Protein AF-A0A7R9UHM2-F1 (afdb_monomer)

Secondary structure (DSSP, 8-state):
-EEEETTTEEEEGGGGTPPPP-SB--GGGSTTGGGGT--TT-EEEEE-TTSSHHHHHHHHHHHHHTT-TTS----HHHHS--TTB-SSTT--HHHHHHHHHH-B-TTS-BHHHHHS-TT-SS-EEEE---BGGGTSSB-TTT-TTSEEEEE---HHHHHHHHGGGT---

Organism: Diacronema lutheri (NCBI:txid2081491)

Sequence (169 aa):
MLLKVPRYGFVLWAMAGQRLPPFLSFDAFAGDEHRTWLRDGDLVVAVAAKSGTTWMLYCSHQIRTKASDEFDFGDVSYSTPWPEMLQAPGQTWEAMKALLNSTVLPDGTRLKDYWDHPKFPFRIFKSHAYPRDAGGTLPVRERPRVRYLAMVRNHLDQLASFAPFFDQQ

Nearest PDB structures (foldseek):
  3u3r-assembly1_A  TM=5.756E-01  e=4.566E-03  Homo sapiens
  2a3r-assembly2_B  TM=6.201E-01  e=1.386E-02  Homo sapiens
  4gra-assembly2_B  TM=6.153E-01  e=1.480E-02  Homo sapiens
  8xjp-assembly1_A  TM=6.643E-01  e=3.941E-02  Bambusicola thoracicus
  8juz-assembly1_F  TM=3.008E-01  e=2.577E+00  Homo sapiens

Mean predicted aligned error: 6.42 Å

pLDDT: mean 88.25, std 14.07, range [46.78, 98.69]

InterPro domains:
  IPR027417 P-loop containing nucleoside triphosphate hydrolase [G3DSA:3.40.50.300] (20-169)
  IPR027417 P-loop containing nucleoside triphosphate hydrolase [SSF52540] (17-165)

Solvent-accessible surface area (backbone atoms only — not comparable to full-atom values): 9926 Å² total; per-residue (Å²): 114,59,43,78,40,99,89,78,48,66,42,50,33,52,81,74,76,37,84,61,78,63,50,61,46,63,58,51,37,39,86,70,49,34,71,80,75,59,52,76,56,24,35,36,44,27,24,45,78,66,45,50,55,69,61,53,52,49,54,52,47,36,60,54,52,69,68,41,85,89,63,77,82,82,49,63,65,45,43,31,35,47,77,35,60,46,92,47,87,87,60,49,56,70,59,52,56,47,44,57,69,65,39,62,45,98,87,70,48,49,49,32,58,53,34,68,34,93,85,44,84,48,38,46,32,43,39,69,58,43,48,38,96,80,74,42,45,37,59,60,84,83,37,75,57,39,45,74,49,74,46,78,56,62,65,69,60,28,52,59,59,47,42,69,83,66,66,74,123

Radius of gyration: 17.51 Å; Cα contacts (8 Å, |Δi|>4): 230; chains: 1; bounding box: 43×49×42 Å

Structure (mmCIF, N/CA/C/O backbone):
data_AF-A0A7R9UHM2-F1
#
_entry.id   AF-A0A7R9UHM2-F1
#
loop_
_atom_site.group_PDB
_atom_site.id
_atom_site.type_symbol
_atom_site.label_atom_id
_atom_site.label_alt_id
_atom_site.label_comp_id
_atom_site.label_asym_id
_atom_site.label_entity_id
_atom_site.label_seq_id
_atom_site.pdbx_PDB_ins_code
_atom_site.Cartn_x
_atom_site.Cartn_y
_atom_site.Cartn_z
_atom_site.occupancy
_atom_site.B_iso_or_equiv
_atom_site.auth_seq_id
_atom_site.auth_comp_id
_atom_site.auth_asym_id
_atom_site.auth_atom_id
_atom_site.pdbx_PDB_model_num
ATOM 1 N N . MET A 1 1 ? 10.248 21.098 -4.298 1.00 51.69 1 MET A N 1
ATOM 2 C CA . MET A 1 1 ? 10.023 19.924 -5.181 1.00 51.69 1 MET A CA 1
ATOM 3 C C . MET A 1 1 ? 10.142 20.293 -6.658 1.00 51.69 1 MET A C 1
ATOM 5 O O . MET A 1 1 ? 10.647 19.498 -7.441 1.00 51.69 1 MET A O 1
ATOM 9 N N . LEU A 1 2 ? 9.775 21.521 -7.023 1.00 53.16 2 LEU A N 1
ATOM 10 C CA . LEU A 1 2 ? 10.030 22.117 -8.328 1.00 53.16 2 LEU A CA 1
ATOM 11 C C . LEU A 1 2 ? 10.783 23.438 -8.123 1.00 53.16 2 LEU A C 1
ATOM 13 O O . LEU A 1 2 ? 10.501 24.151 -7.159 1.00 53.16 2 LEU A O 1
ATOM 17 N N . LEU A 1 3 ? 11.740 23.748 -8.993 1.00 52.69 3 LEU A N 1
ATOM 18 C CA . LEU A 1 3 ? 12.336 25.074 -9.114 1.00 52.69 3 LEU A CA 1
ATOM 19 C C . LEU A 1 3 ? 11.520 25.847 -10.150 1.00 52.69 3 LEU A C 1
ATOM 21 O O . LEU A 1 3 ? 11.547 25.496 -11.329 1.00 52.69 3 LEU A O 1
ATOM 25 N N . LYS A 1 4 ? 10.796 26.888 -9.728 1.00 59.41 4 LYS A N 1
ATOM 26 C CA . LYS A 1 4 ? 10.154 27.811 -10.670 1.00 59.41 4 LYS A CA 1
ATOM 27 C C . LYS A 1 4 ? 11.233 28.688 -11.292 1.00 59.41 4 LYS A C 1
ATOM 29 O O . LYS A 1 4 ? 11.821 29.520 -10.605 1.00 59.41 4 LYS A O 1
ATOM 34 N N . VAL A 1 5 ? 11.478 28.520 -12.584 1.00 66.19 5 VAL A N 1
ATOM 35 C CA . VAL A 1 5 ? 12.330 29.411 -13.364 1.00 66.19 5 VAL A CA 1
ATOM 36 C C . VAL A 1 5 ? 11.415 30.410 -14.077 1.00 66.19 5 VAL A C 1
ATOM 38 O O . VAL A 1 5 ? 10.653 29.996 -14.952 1.00 66.19 5 VAL A O 1
ATOM 41 N N . PRO A 1 6 ? 11.465 31.716 -13.742 1.00 53.56 6 PRO A N 1
ATOM 42 C CA . PRO A 1 6 ? 10.461 32.702 -14.164 1.00 53.56 6 PRO A CA 1
ATOM 43 C C . PRO A 1 6 ? 10.176 32.784 -15.672 1.00 53.56 6 PRO A C 1
ATOM 45 O O . PRO A 1 6 ? 9.110 33.247 -16.055 1.00 53.56 6 PRO A O 1
ATOM 48 N N . ARG A 1 7 ? 11.104 32.325 -16.523 1.00 57.78 7 ARG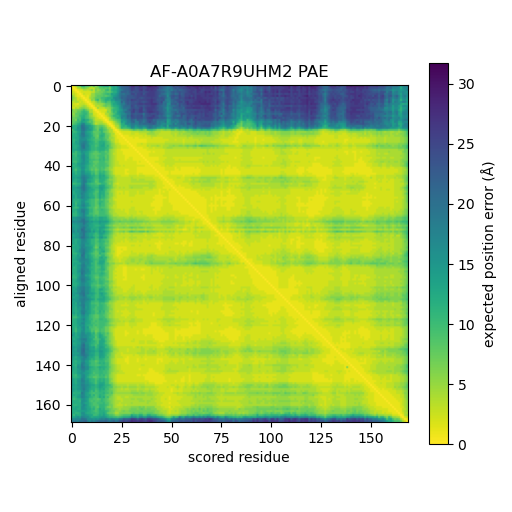 A N 1
ATOM 49 C CA . ARG A 1 7 ? 10.981 32.329 -17.990 1.00 57.78 7 ARG A CA 1
ATOM 50 C C . ARG A 1 7 ? 10.717 30.952 -18.620 1.00 57.78 7 ARG A C 1
ATOM 52 O O . ARG A 1 7 ? 10.322 30.899 -19.777 1.00 57.78 7 ARG A O 1
ATOM 59 N N . TYR A 1 8 ? 10.951 29.858 -17.894 1.00 57.03 8 TYR A N 1
ATOM 60 C CA . TYR A 1 8 ? 10.987 28.499 -18.462 1.00 57.03 8 TYR A CA 1
ATOM 61 C C . TYR A 1 8 ? 10.052 27.502 -17.758 1.00 57.03 8 TYR A C 1
ATOM 63 O O . TYR A 1 8 ? 10.001 26.340 -18.145 1.00 57.03 8 TYR A O 1
ATOM 71 N N . GLY A 1 9 ? 9.305 27.938 -16.739 1.00 60.66 9 GLY A N 1
ATOM 72 C CA . GLY A 1 9 ? 8.375 27.085 -16.000 1.00 60.66 9 GLY A CA 1
ATOM 73 C C . GLY A 1 9 ? 9.047 26.342 -14.846 1.00 60.66 9 GLY A C 1
ATOM 74 O O . GLY A 1 9 ? 9.986 26.845 -14.227 1.00 60.66 9 GLY A O 1
ATOM 75 N N . PHE A 1 10 ? 8.538 25.164 -14.502 1.00 56.78 10 PHE A N 1
ATOM 76 C CA . PHE A 1 10 ? 9.017 24.384 -13.367 1.00 56.78 10 PHE A CA 1
ATOM 77 C C . PHE A 1 10 ? 10.020 23.317 -13.809 1.00 56.78 10 PHE A C 1
ATOM 79 O O . PHE A 1 10 ? 9.715 22.455 -14.627 1.00 56.78 10 PHE A O 1
ATOM 86 N N . VAL A 1 11 ? 11.212 23.337 -13.220 1.00 58.62 11 VAL A N 1
ATOM 87 C CA . VAL A 1 11 ? 12.206 22.269 -13.369 1.00 58.62 11 VAL A CA 1
ATOM 88 C C . VAL A 1 11 ? 12.105 21.366 -12.143 1.00 58.62 11 VAL A C 1
ATOM 90 O O . VAL A 1 11 ? 12.088 21.852 -11.011 1.00 58.62 11 VAL A O 1
ATOM 93 N N . LEU A 1 12 ? 12.043 20.045 -12.330 1.00 60.22 12 LEU A N 1
ATOM 94 C CA . LEU A 1 12 ? 12.209 19.094 -11.227 1.00 60.22 12 LEU A CA 1
ATOM 95 C C . LEU A 1 12 ? 13.498 19.430 -10.474 1.00 60.22 12 LEU A C 1
ATOM 97 O O . LEU A 1 12 ? 14.568 19.471 -11.067 1.00 60.22 12 LEU A O 1
ATOM 101 N N . TRP A 1 13 ? 13.404 19.656 -9.164 1.00 59.72 13 TRP A N 1
ATOM 102 C CA . TRP A 1 13 ? 14.554 19.991 -8.312 1.00 59.72 13 TRP A CA 1
ATOM 103 C C . TRP A 1 13 ? 15.708 18.976 -8.465 1.00 59.72 13 TRP A C 1
ATOM 105 O O . TRP A 1 13 ? 16.875 19.357 -8.499 1.00 59.72 13 TRP A O 1
ATOM 115 N N . ALA A 1 14 ? 15.370 17.705 -8.716 1.00 52.34 14 ALA A N 1
ATOM 116 C CA . ALA A 1 14 ? 16.312 16.650 -9.097 1.00 52.34 14 ALA A CA 1
ATOM 117 C C . ALA A 1 14 ? 17.073 16.909 -10.411 1.00 52.34 14 ALA A C 1
ATOM 119 O O . ALA A 1 14 ? 18.259 16.608 -10.497 1.00 52.34 14 ALA A O 1
ATOM 120 N N . MET A 1 15 ? 16.429 17.499 -11.422 1.00 55.44 15 MET A N 1
ATOM 121 C CA . MET A 1 15 ? 17.068 17.856 -12.698 1.00 55.44 15 MET A CA 1
ATOM 122 C C . MET A 1 15 ? 18.029 19.045 -12.563 1.00 55.44 15 MET A C 1
ATOM 124 O O . MET A 1 15 ? 18.898 19.218 -13.408 1.00 55.44 15 MET A O 1
ATOM 128 N N . ALA A 1 16 ? 17.924 19.828 -11.483 1.00 57.91 16 ALA A N 1
ATOM 129 C CA . ALA A 1 16 ? 18.892 20.867 -11.125 1.00 57.91 16 ALA A CA 1
ATOM 130 C C . ALA A 1 16 ? 20.075 20.328 -10.287 1.00 57.91 16 ALA A C 1
ATOM 132 O O . ALA A 1 16 ? 20.815 21.106 -9.687 1.00 57.91 16 ALA A O 1
ATOM 133 N N . GLY A 1 17 ? 20.236 19.001 -10.197 1.00 55.09 17 GLY A N 1
ATOM 134 C CA . GLY A 1 17 ? 21.307 18.348 -9.436 1.00 55.09 17 GLY A CA 1
ATOM 135 C C . GLY A 1 17 ? 21.080 18.314 -7.922 1.00 55.09 17 GLY A C 1
ATOM 136 O O . GLY A 1 17 ? 21.976 17.929 -7.175 1.00 55.09 17 GLY A O 1
ATOM 137 N N . GLN A 1 18 ? 19.895 18.707 -7.451 1.00 50.91 18 GLN A N 1
ATOM 138 C CA . GLN A 1 18 ? 19.585 18.785 -6.029 1.00 50.91 18 GLN A CA 1
ATOM 139 C C . GLN A 1 18 ? 18.810 17.551 -5.559 1.00 50.91 18 GLN A C 1
ATOM 141 O O . GLN A 1 18 ? 17.929 17.045 -6.252 1.00 50.91 18 GLN A O 1
ATOM 146 N N . ARG A 1 19 ? 19.086 17.063 -4.344 1.00 48.03 19 ARG A N 1
ATOM 147 C CA . ARG A 1 19 ? 18.316 15.947 -3.774 1.00 48.03 19 ARG A CA 1
ATOM 148 C C . ARG A 1 19 ? 16.890 16.408 -3.472 1.00 48.03 19 ARG A C 1
ATOM 150 O O . ARG A 1 19 ? 16.679 17.341 -2.698 1.00 48.03 19 ARG A O 1
ATOM 157 N N . LEU A 1 20 ? 15.904 15.753 -4.085 1.00 53.09 20 LEU A N 1
ATOM 158 C CA . LEU A 1 20 ? 14.521 15.841 -3.623 1.00 53.09 20 LEU A CA 1
ATOM 159 C C . LEU A 1 20 ? 14.473 15.344 -2.171 1.00 53.09 20 LEU A C 1
ATOM 161 O O . LEU A 1 20 ? 15.106 14.323 -1.886 1.00 53.09 20 LEU A O 1
ATOM 165 N N . PRO A 1 21 ? 13.739 16.015 -1.258 1.00 56.62 21 PRO A N 1
ATOM 166 C CA . PRO A 1 21 ? 13.373 15.379 -0.001 1.00 56.62 21 PRO A CA 1
ATOM 167 C C . PRO A 1 21 ? 12.748 14.025 -0.352 1.00 56.62 21 PRO A C 1
ATOM 169 O O . PRO A 1 21 ? 11.866 13.996 -1.220 1.00 56.62 21 PRO A O 1
ATOM 172 N N . PRO A 1 22 ? 13.226 12.904 0.212 1.00 68.62 22 PRO A N 1
ATOM 173 C CA . PRO A 1 22 ? 12.620 11.619 -0.077 1.00 68.62 22 PRO A CA 1
ATOM 174 C C . PRO A 1 22 ? 11.202 11.670 0.490 1.00 68.62 22 PRO A C 1
ATOM 176 O O . PRO A 1 22 ? 11.005 11.674 1.697 1.00 68.62 22 PRO A O 1
ATOM 179 N N . PHE A 1 23 ? 10.209 11.800 -0.386 1.00 75.88 23 PHE A N 1
ATOM 180 C CA . PHE A 1 23 ? 8.803 11.586 -0.032 1.00 75.88 23 PHE A CA 1
ATOM 181 C C . PHE A 1 23 ? 8.439 10.104 -0.126 1.00 75.88 23 PHE A C 1
ATOM 183 O O . PHE A 1 23 ? 7.387 9.693 0.351 1.00 75.88 23 PHE A O 1
ATOM 190 N N . LEU A 1 24 ? 9.322 9.313 -0.741 1.00 86.12 24 LEU A N 1
ATOM 191 C CA . LEU A 1 24 ? 9.230 7.871 -0.821 1.00 86.12 24 LEU A CA 1
ATOM 192 C C . LEU A 1 24 ? 10.456 7.247 -0.160 1.00 86.12 24 LEU A C 1
ATOM 194 O O . LEU A 1 24 ? 11.586 7.620 -0.479 1.00 86.12 24 LEU A O 1
ATOM 198 N N . SER A 1 25 ? 10.217 6.283 0.717 1.00 89.75 25 SER A N 1
ATOM 199 C CA . SER A 1 25 ? 11.206 5.317 1.182 1.00 89.75 25 SER A CA 1
ATOM 200 C C . SER A 1 25 ? 10.724 3.913 0.827 1.00 89.75 25 SER A C 1
ATOM 202 O O . SER A 1 25 ? 9.537 3.621 0.897 1.00 89.75 25 SER A O 1
ATOM 204 N N . PHE A 1 26 ? 11.642 3.027 0.454 1.00 91.00 26 PHE A N 1
ATOM 205 C CA . PHE A 1 26 ? 11.327 1.619 0.200 1.00 91.00 26 PHE A CA 1
ATOM 206 C C . PHE A 1 26 ? 11.795 0.703 1.338 1.00 91.00 26 PHE A C 1
ATOM 208 O O . PHE A 1 26 ? 11.796 -0.519 1.180 1.00 91.00 26 PHE A O 1
ATOM 215 N N . ASP A 1 27 ? 12.149 1.283 2.490 1.00 94.12 27 ASP A N 1
ATOM 216 C CA . ASP A 1 27 ? 12.671 0.564 3.658 1.00 94.12 27 ASP A CA 1
ATOM 217 C C . ASP A 1 27 ? 11.665 -0.458 4.204 1.00 94.12 27 ASP A C 1
ATOM 219 O O . ASP A 1 27 ? 12.061 -1.530 4.653 1.00 94.12 27 ASP A O 1
ATOM 223 N N . ALA A 1 28 ? 10.359 -0.207 4.044 1.00 95.25 28 ALA A N 1
ATOM 224 C CA . ALA A 1 28 ? 9.298 -1.155 4.395 1.00 95.25 28 ALA A CA 1
ATOM 225 C C . ALA A 1 28 ? 9.441 -2.528 3.704 1.00 95.25 28 ALA A C 1
ATOM 227 O O . ALA A 1 28 ? 8.946 -3.538 4.212 1.00 95.25 28 ALA A O 1
ATOM 228 N N . PHE A 1 29 ? 10.107 -2.579 2.545 1.00 95.06 29 PHE A N 1
ATOM 229 C CA . PHE A 1 29 ? 10.378 -3.803 1.785 1.00 95.06 29 PHE A CA 1
ATOM 230 C C . PHE A 1 29 ? 11.879 -4.143 1.709 1.00 95.06 29 PHE A C 1
ATOM 232 O O . PHE A 1 29 ? 12.266 -5.094 1.022 1.00 95.06 29 PHE A O 1
ATOM 239 N N . ALA A 1 30 ? 12.746 -3.385 2.384 1.00 91.62 30 ALA A N 1
ATOM 240 C CA . ALA A 1 30 ? 14.186 -3.613 2.358 1.00 91.62 30 ALA A CA 1
ATOM 241 C C . ALA A 1 30 ? 14.571 -4.847 3.186 1.00 91.62 30 ALA A C 1
ATOM 243 O O . ALA A 1 30 ? 14.043 -5.073 4.273 1.00 91.62 30 ALA A O 1
ATOM 244 N N . GLY A 1 31 ? 15.498 -5.654 2.654 1.00 90.81 31 GLY A N 1
ATOM 245 C CA . GLY A 1 31 ? 15.930 -6.903 3.287 1.00 90.81 31 GLY A CA 1
ATOM 246 C C . GLY A 1 31 ? 14.745 -7.745 3.769 1.00 90.81 31 GLY A C 1
ATOM 247 O O . GLY A 1 31 ? 13.786 -7.968 3.027 1.00 90.81 31 GLY A O 1
ATOM 248 N N . ASP A 1 32 ? 14.794 -8.139 5.040 1.00 94.56 32 ASP A N 1
ATOM 249 C CA . ASP A 1 32 ? 13.760 -8.928 5.713 1.00 94.56 32 ASP A CA 1
ATOM 250 C C . ASP A 1 32 ? 12.703 -8.092 6.458 1.00 94.56 32 ASP A C 1
ATOM 252 O O . ASP A 1 32 ? 11.818 -8.668 7.092 1.00 94.56 32 ASP A O 1
ATOM 256 N N . GLU A 1 33 ? 12.726 -6.756 6.371 1.00 96.06 33 GLU A N 1
ATOM 257 C CA . 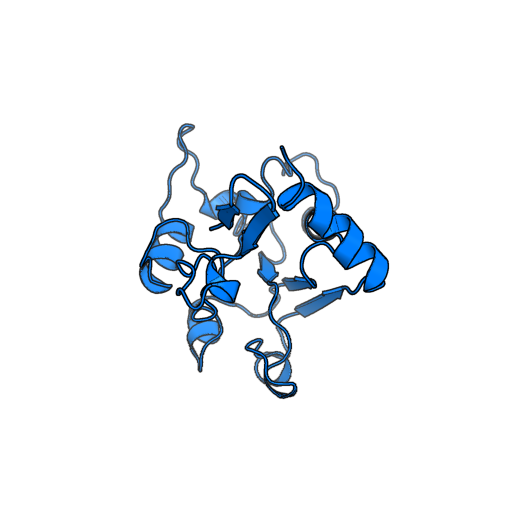GLU A 1 33 ? 11.806 -5.898 7.140 1.00 96.06 33 GLU A CA 1
ATOM 258 C C . GLU A 1 33 ? 10.337 -6.171 6.801 1.00 96.06 33 GLU A C 1
ATOM 260 O O . G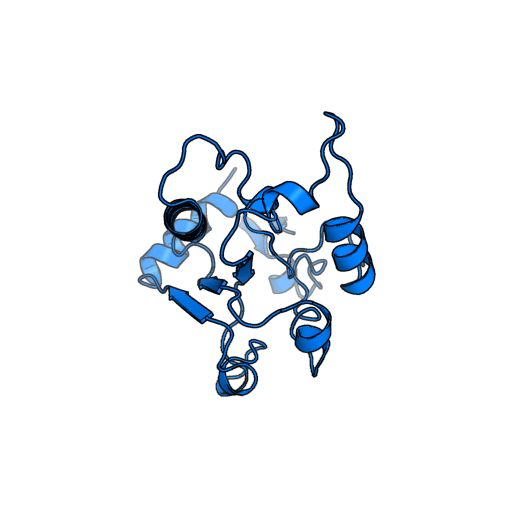LU A 1 33 ? 9.463 -6.155 7.666 1.00 96.06 33 GLU A O 1
ATOM 265 N N . HIS A 1 34 ? 10.059 -6.553 5.557 1.00 95.94 34 HIS A N 1
ATOM 266 C CA . HIS A 1 34 ? 8.734 -6.985 5.129 1.00 95.94 34 HIS A CA 1
ATOM 267 C C . HIS A 1 34 ? 8.150 -8.111 6.011 1.00 95.94 34 HIS A C 1
ATOM 269 O O . HIS A 1 34 ? 6.933 -8.197 6.175 1.00 95.94 34 HIS A O 1
ATOM 275 N N . ARG A 1 35 ? 8.982 -8.958 6.632 1.00 96.69 35 ARG A N 1
ATOM 276 C CA . ARG A 1 35 ? 8.542 -10.057 7.512 1.00 96.69 35 ARG A CA 1
ATOM 277 C C . ARG A 1 35 ? 7.987 -9.578 8.854 1.00 96.69 35 ARG A C 1
ATOM 279 O O . ARG A 1 35 ? 7.302 -10.347 9.523 1.00 96.69 35 A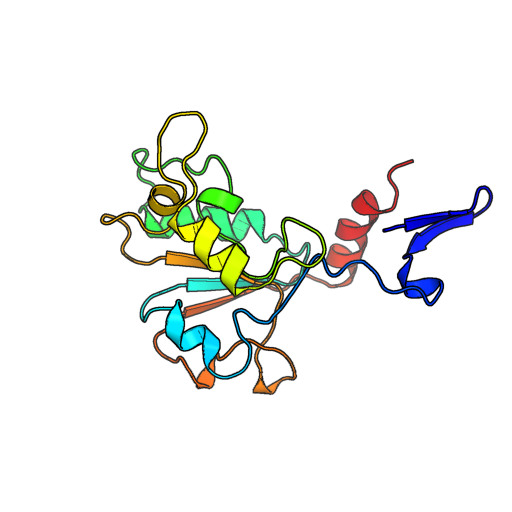RG A O 1
ATOM 286 N N . THR A 1 36 ? 8.264 -8.340 9.257 1.00 96.81 36 THR A N 1
ATOM 287 C CA . THR A 1 36 ? 7.888 -7.813 10.578 1.00 96.81 36 THR A CA 1
ATOM 288 C C . THR A 1 36 ? 6.499 -7.167 10.598 1.00 96.81 36 THR A C 1
ATOM 290 O O . THR A 1 36 ? 6.006 -6.795 11.668 1.00 96.81 36 THR A O 1
ATOM 293 N N . TRP A 1 37 ? 5.875 -6.961 9.433 1.00 95.81 37 TRP A N 1
ATOM 294 C CA . TRP A 1 37 ? 4.595 -6.254 9.321 1.00 95.81 37 TRP A CA 1
ATOM 295 C C . TRP A 1 37 ? 3.647 -6.850 8.281 1.00 95.81 37 TRP A C 1
ATOM 297 O O . TRP A 1 37 ? 2.435 -6.852 8.515 1.00 95.81 37 TRP A O 1
ATOM 307 N N . LEU A 1 38 ? 4.170 -7.382 7.172 1.00 96.88 38 LEU A N 1
ATOM 308 C CA . LEU A 1 38 ? 3.390 -8.052 6.137 1.00 96.88 38 LEU A CA 1
ATOM 309 C C . LEU A 1 38 ? 3.049 -9.473 6.602 1.00 96.88 38 LEU A C 1
ATOM 311 O O . LEU A 1 38 ? 3.896 -10.200 7.125 1.00 96.88 38 LEU A O 1
ATOM 315 N N . ARG A 1 39 ? 1.807 -9.895 6.400 1.00 96.75 39 ARG A N 1
ATOM 316 C CA . ARG A 1 39 ? 1.279 -11.200 6.814 1.00 96.75 39 ARG A CA 1
ATOM 317 C C . ARG A 1 39 ? 0.885 -12.007 5.586 1.00 96.75 39 ARG A C 1
ATOM 319 O O . ARG A 1 39 ? 0.679 -11.467 4.502 1.00 96.75 39 ARG A O 1
ATOM 326 N N . ASP A 1 40 ? 0.802 -13.317 5.761 1.00 98.12 40 ASP A N 1
ATOM 327 C CA . ASP A 1 40 ? 0.259 -14.187 4.724 1.00 98.12 40 ASP A CA 1
ATOM 328 C C . ASP A 1 40 ? -1.213 -13.830 4.466 1.00 98.12 40 ASP A C 1
ATOM 330 O O . ASP A 1 40 ? -1.947 -13.499 5.395 1.00 98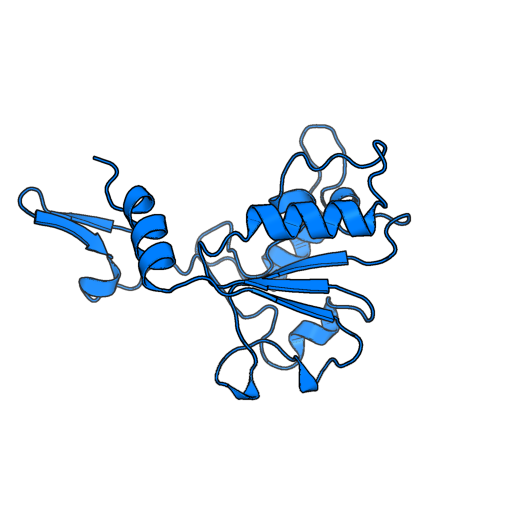.12 40 ASP A O 1
ATOM 334 N N . GLY A 1 41 ? -1.634 -13.872 3.203 1.00 97.88 41 GLY A N 1
ATOM 335 C CA . GLY A 1 41 ? -2.973 -13.470 2.768 1.00 97.88 41 GLY A CA 1
ATOM 336 C C . GLY A 1 41 ? -3.119 -11.985 2.428 1.00 97.88 41 GLY A C 1
ATOM 337 O O . GLY A 1 41 ? -4.063 -11.639 1.723 1.00 97.88 41 GLY A O 1
ATOM 338 N N . ASP A 1 42 ? -2.188 -11.120 2.844 1.00 98.62 42 ASP A N 1
ATOM 339 C CA . ASP A 1 42 ? -2.221 -9.703 2.468 1.00 98.62 42 ASP A CA 1
ATOM 340 C C . ASP A 1 42 ? -2.134 -9.499 0.952 1.00 98.62 42 ASP A C 1
ATOM 342 O O . ASP A 1 42 ? -1.513 -10.283 0.228 1.00 98.62 42 ASP A O 1
ATOM 346 N N . LEU A 1 43 ? -2.701 -8.385 0.494 1.00 98.69 43 LEU A N 1
ATOM 347 C CA . LEU A 1 43 ? -2.632 -7.909 -0.878 1.00 98.69 43 LEU A CA 1
ATOM 348 C C . LEU A 1 43 ? -1.778 -6.639 -0.965 1.00 98.69 43 LEU A C 1
ATOM 350 O O . LEU A 1 43 ? -2.086 -5.623 -0.344 1.00 98.69 43 LEU A O 1
ATOM 354 N N . VAL A 1 44 ? -0.747 -6.664 -1.805 1.00 98.44 44 VAL A N 1
ATOM 355 C CA . VAL A 1 44 ? -0.004 -5.471 -2.223 1.00 98.44 44 VAL A CA 1
ATOM 356 C C . VAL A 1 44 ? -0.437 -5.094 -3.638 1.00 98.44 44 VAL A C 1
ATOM 358 O O . VAL A 1 44 ? -0.202 -5.828 -4.597 1.00 98.44 44 VAL A O 1
ATOM 361 N N . VAL A 1 45 ? -1.075 -3.937 -3.775 1.00 98.25 45 VAL A N 1
ATOM 362 C CA . VAL A 1 45 ? -1.475 -3.351 -5.057 1.00 98.25 45 VAL A CA 1
ATOM 363 C C . VAL A 1 45 ? -0.286 -2.546 -5.589 1.00 98.25 45 VAL A C 1
ATOM 365 O O . VAL A 1 45 ? -0.068 -1.394 -5.203 1.00 98.25 45 VAL A O 1
ATOM 368 N N . ALA A 1 46 ? 0.516 -3.201 -6.431 1.00 96.31 46 ALA A N 1
ATOM 369 C CA . ALA A 1 46 ? 1.768 -2.710 -6.999 1.00 96.31 46 ALA A CA 1
ATOM 370 C C . ALA A 1 46 ? 1.507 -2.070 -8.367 1.00 96.31 46 ALA A C 1
ATOM 372 O O . ALA A 1 46 ? 1.388 -2.737 -9.395 1.00 96.31 46 ALA A O 1
ATOM 373 N N . VAL A 1 47 ? 1.358 -0.752 -8.387 1.00 92.56 47 VAL A N 1
ATOM 374 C CA . VAL A 1 47 ? 0.845 -0.033 -9.557 1.00 92.56 47 VAL A CA 1
ATOM 375 C C . VAL A 1 47 ? 1.860 0.998 -9.989 1.00 92.56 47 VAL A C 1
ATOM 377 O O . VAL A 1 47 ? 2.300 1.787 -9.161 1.00 92.56 47 VAL A O 1
ATOM 380 N N . ALA A 1 48 ? 2.181 1.077 -11.277 1.00 90.12 48 ALA A N 1
ATOM 381 C CA . ALA A 1 48 ? 3.018 2.170 -11.756 1.00 90.12 48 ALA A CA 1
ATOM 382 C C . ALA A 1 48 ? 2.308 3.518 -11.512 1.00 90.12 48 ALA A C 1
ATOM 384 O O . ALA A 1 48 ? 1.108 3.657 -11.767 1.00 90.12 48 ALA A O 1
ATOM 385 N N . ALA A 1 49 ? 3.020 4.523 -11.002 1.00 89.12 49 ALA A N 1
ATOM 386 C CA . ALA A 1 49 ? 2.419 5.801 -10.622 1.00 89.12 49 ALA A CA 1
ATOM 387 C C . ALA A 1 49 ? 1.562 6.398 -11.758 1.00 89.12 49 ALA A C 1
ATOM 389 O O . ALA A 1 49 ? 1.927 6.324 -12.925 1.00 89.12 49 ALA A O 1
ATOM 390 N N . LYS A 1 50 ? 0.383 6.942 -11.425 1.00 90.81 50 LYS A N 1
ATOM 391 C CA . LYS A 1 50 ? -0.612 7.467 -12.394 1.00 90.81 50 LYS A CA 1
ATOM 392 C C . LYS A 1 50 ? -1.246 6.439 -13.348 1.00 90.81 50 LYS A C 1
ATOM 394 O O . LYS A 1 50 ? -1.944 6.825 -14.284 1.00 90.81 50 LYS A O 1
ATOM 399 N N . SER A 1 51 ? -1.128 5.146 -13.055 1.00 94.62 51 SER A N 1
ATOM 400 C CA . SER A 1 51 ? -1.765 4.086 -13.855 1.00 94.62 51 SER A CA 1
ATOM 401 C C . SER A 1 51 ? -3.164 3.685 -13.378 1.00 94.62 51 SER A C 1
ATOM 403 O O . SER A 1 51 ? -3.665 2.666 -13.818 1.00 94.62 51 SER A O 1
ATOM 405 N N . GLY A 1 52 ? -3.808 4.463 -12.497 1.00 94.06 52 GLY A N 1
ATOM 406 C CA . GLY A 1 52 ? -5.143 4.149 -11.952 1.00 94.06 52 GLY A CA 1
ATOM 407 C C . GLY A 1 52 ? -5.133 3.573 -10.531 1.00 94.06 52 GLY A C 1
ATOM 408 O O . GLY A 1 52 ? -6.049 2.853 -10.148 1.00 94.06 52 GLY A O 1
ATOM 409 N N . THR A 1 53 ? -4.092 3.856 -9.739 1.00 94.19 53 THR A N 1
ATOM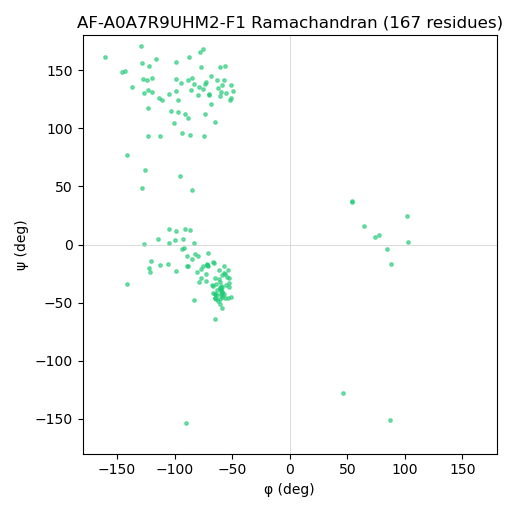 410 C CA . THR A 1 53 ? -3.903 3.257 -8.408 1.00 94.19 53 THR A CA 1
ATOM 411 C C . THR A 1 53 ? -5.118 3.419 -7.493 1.00 94.19 53 THR A C 1
ATOM 413 O O . THR A 1 53 ? -5.548 2.436 -6.909 1.00 94.19 53 THR A O 1
ATOM 416 N N . THR A 1 54 ? -5.712 4.615 -7.408 1.00 95.31 54 THR A N 1
ATOM 417 C CA . THR A 1 54 ? -6.890 4.867 -6.555 1.00 95.31 54 THR A CA 1
ATOM 418 C C . THR A 1 54 ? -8.069 3.971 -6.919 1.00 95.31 54 THR A C 1
ATOM 420 O O . THR A 1 54 ? -8.683 3.385 -6.034 1.00 95.31 54 THR A O 1
ATOM 423 N N . TRP A 1 55 ? -8.340 3.807 -8.217 1.00 95.62 55 TRP A N 1
ATOM 424 C CA . TRP A 1 55 ? -9.414 2.938 -8.689 1.00 95.62 55 TRP A CA 1
ATOM 425 C C . TRP A 1 55 ? -9.158 1.479 -8.312 1.00 95.62 55 TRP A C 1
ATOM 427 O O . TRP A 1 55 ? -10.042 0.807 -7.790 1.00 95.62 55 TRP A O 1
ATOM 437 N N . MET A 1 56 ? -7.922 1.002 -8.475 1.00 97.44 56 MET A N 1
ATOM 438 C CA . MET A 1 56 ? -7.607 -0.373 -8.099 1.00 97.44 56 MET A CA 1
ATOM 439 C C . MET A 1 56 ? -7.660 -0.635 -6.599 1.00 97.44 56 MET A C 1
ATOM 441 O O . MET A 1 56 ? -8.065 -1.724 -6.189 1.00 97.44 56 MET A O 1
ATOM 445 N N . LEU A 1 57 ? -7.270 0.341 -5.781 1.00 97.88 57 LEU A N 1
ATOM 446 C CA . LEU A 1 57 ? -7.403 0.254 -4.329 1.00 97.88 57 LEU A CA 1
ATOM 447 C C . LEU A 1 57 ? -8.879 0.209 -3.921 1.00 97.88 57 LEU A C 1
ATOM 449 O O . LEU A 1 57 ? -9.244 -0.644 -3.115 1.00 97.88 57 LEU A O 1
ATOM 453 N N . TYR A 1 58 ? -9.724 1.033 -4.548 1.00 97.38 58 TYR A N 1
ATOM 454 C CA . TYR A 1 58 ? -11.174 0.994 -4.360 1.00 97.38 58 TYR A CA 1
ATOM 455 C C . TYR A 1 58 ? -11.755 -0.375 -4.730 1.00 97.38 58 TYR A C 1
ATOM 457 O O . TYR A 1 58 ? -12.368 -1.022 -3.888 1.00 97.38 58 TYR A O 1
ATOM 465 N N . CYS A 1 59 ? -11.507 -0.883 -5.941 1.00 97.56 59 CYS A N 1
ATOM 466 C CA . CYS A 1 59 ? -12.014 -2.197 -6.348 1.00 97.56 59 CYS A CA 1
ATOM 467 C C . CYS A 1 59 ? -11.518 -3.322 -5.426 1.00 97.56 59 CYS A C 1
ATOM 469 O O . CYS A 1 59 ? -12.287 -4.209 -5.062 1.00 97.56 59 CYS A O 1
ATOM 471 N N . SER A 1 60 ? -10.249 -3.279 -5.011 1.00 97.94 60 SER A N 1
ATOM 472 C CA . SER A 1 60 ? -9.689 -4.263 -4.076 1.00 97.94 60 SER A CA 1
ATOM 473 C C . SER A 1 60 ? -10.384 -4.201 -2.714 1.00 97.94 60 SER A C 1
ATOM 475 O O . SER A 1 60 ? -10.657 -5.240 -2.114 1.00 97.94 60 SER A O 1
ATOM 477 N N . HIS A 1 61 ? -10.701 -2.995 -2.239 1.00 97.94 61 HIS A N 1
ATOM 478 C CA . HIS A 1 61 ? -11.472 -2.790 -1.019 1.00 97.94 61 HIS A CA 1
ATOM 479 C C . HIS A 1 61 ? -12.900 -3.331 -1.157 1.00 97.94 61 HIS A C 1
ATOM 481 O O . HIS A 1 61 ? -13.333 -4.083 -0.292 1.00 97.94 61 HIS A O 1
ATOM 487 N N . GLN A 1 62 ? -13.590 -3.051 -2.266 1.00 97.50 62 GLN A N 1
ATOM 488 C CA . GLN A 1 62 ? -14.930 -3.590 -2.530 1.00 97.50 62 GLN A CA 1
ATOM 489 C C . GLN A 1 62 ? -14.933 -5.127 -2.565 1.00 97.50 62 GLN A C 1
ATOM 491 O O . GLN A 1 62 ? -15.833 -5.762 -2.024 1.00 97.50 62 GLN A O 1
ATOM 496 N N . ILE A 1 63 ? -13.893 -5.759 -3.122 1.00 97.56 63 ILE A N 1
ATOM 497 C CA . ILE A 1 63 ? -13.730 -7.221 -3.063 1.00 97.56 63 ILE A CA 1
ATOM 498 C C . ILE A 1 63 ? -13.514 -7.692 -1.615 1.00 97.56 63 ILE A C 1
ATOM 500 O O . ILE A 1 63 ? -14.153 -8.653 -1.183 1.00 97.56 63 ILE A O 1
ATOM 504 N N . ARG A 1 64 ? -12.644 -7.015 -0.850 1.00 97.50 64 ARG A N 1
ATOM 505 C CA . ARG A 1 64 ? -12.357 -7.322 0.567 1.00 97.50 64 ARG A CA 1
ATOM 506 C C . ARG A 1 64 ? -13.617 -7.291 1.427 1.00 97.50 64 ARG A C 1
ATOM 508 O O . ARG A 1 64 ? -13.787 -8.161 2.278 1.00 97.50 64 ARG A O 1
ATOM 515 N N . THR A 1 65 ? -14.478 -6.304 1.207 1.00 97.12 65 THR A N 1
ATOM 516 C CA . THR A 1 65 ? -15.700 -6.074 1.989 1.00 97.12 65 THR A CA 1
ATOM 517 C C . THR A 1 65 ? -16.927 -6.758 1.396 1.00 97.12 65 THR A C 1
ATOM 519 O O . THR A 1 65 ? -17.992 -6.705 2.006 1.00 97.12 65 THR A O 1
ATOM 522 N N . LYS A 1 66 ? -16.792 -7.417 0.235 1.00 96.62 66 LYS A N 1
ATOM 523 C CA . LYS A 1 66 ? -17.904 -7.969 -0.558 1.00 96.62 66 LYS A CA 1
ATOM 524 C C . LYS A 1 66 ? -18.969 -6.913 -0.887 1.00 96.62 66 LYS A C 1
ATOM 526 O O . LYS A 1 66 ? -20.155 -7.223 -0.872 1.00 96.62 66 LYS A O 1
ATOM 531 N N . ALA A 1 67 ? -18.524 -5.686 -1.159 1.00 94.38 67 ALA A N 1
ATOM 532 C CA . ALA A 1 67 ? -19.366 -4.514 -1.388 1.00 94.38 67 ALA A CA 1
ATOM 533 C C . ALA A 1 67 ? -20.371 -4.250 -0.249 1.00 94.38 67 ALA A C 1
ATOM 535 O O . ALA A 1 67 ? -21.509 -3.867 -0.491 1.00 94.38 67 ALA A O 1
ATOM 536 N N . SER A 1 68 ? -19.956 -4.508 0.996 1.00 93.88 68 SER A N 1
ATOM 537 C CA . SER A 1 68 ? -20.741 -4.172 2.186 1.00 93.88 68 SER A CA 1
ATOM 538 C C . SER A 1 68 ? -20.686 -2.673 2.471 1.00 93.88 68 SER A C 1
ATOM 540 O O . SER A 1 68 ? -19.593 -2.111 2.548 1.00 93.88 68 SER A O 1
ATOM 542 N N . ASP A 1 69 ? -21.844 -2.077 2.752 1.00 90.62 69 ASP A N 1
ATOM 543 C CA . ASP A 1 69 ? -21.972 -0.683 3.198 1.00 90.62 69 ASP A CA 1
ATOM 544 C C . ASP A 1 69 ? -21.467 -0.461 4.641 1.00 90.62 69 ASP A C 1
ATOM 546 O O . ASP A 1 69 ? -21.376 0.674 5.098 1.00 90.62 69 ASP A O 1
ATOM 550 N N . GLU A 1 70 ? -21.120 -1.528 5.381 1.00 93.12 70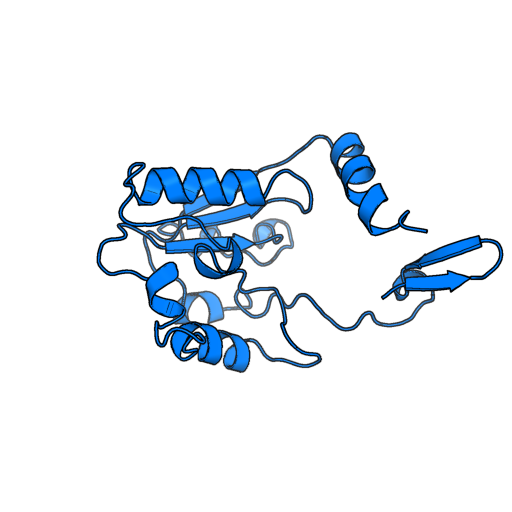 GLU A N 1
ATOM 551 C CA . GLU A 1 70 ? -20.554 -1.419 6.741 1.00 93.12 70 GLU A CA 1
ATOM 552 C C . GLU A 1 70 ? -19.180 -0.724 6.742 1.00 93.12 70 GLU A C 1
ATOM 554 O O . GLU A 1 70 ? -18.796 -0.098 7.728 1.00 93.12 70 GLU A O 1
ATOM 559 N N . PHE A 1 71 ? -18.427 -0.846 5.647 1.00 92.56 71 PHE A N 1
ATOM 560 C CA . PHE A 1 71 ? -17.050 -0.373 5.555 1.00 92.56 71 PHE A CA 1
ATOM 561 C C . PHE A 1 71 ? -16.914 0.597 4.393 1.00 92.56 71 PHE A C 1
ATOM 563 O O . PHE A 1 71 ? -16.685 0.191 3.254 1.00 92.56 71 PHE A O 1
ATOM 570 N N . ASP A 1 72 ? -17.055 1.883 4.697 1.00 90.44 72 ASP A N 1
ATOM 571 C CA . ASP A 1 72 ? -16.901 2.937 3.703 1.00 90.44 72 ASP A CA 1
ATOM 572 C C . ASP A 1 72 ? -15.441 3.074 3.230 1.00 90.44 72 ASP A C 1
ATOM 574 O O . ASP A 1 72 ? -14.484 2.935 4.000 1.00 90.44 72 ASP A O 1
ATOM 578 N N . PHE A 1 73 ? -15.276 3.409 1.951 1.00 93.56 73 PHE A N 1
ATOM 579 C CA . PHE A 1 73 ? -13.992 3.753 1.347 1.00 93.56 73 PHE A CA 1
ATOM 580 C C . PHE A 1 73 ? -13.803 5.276 1.335 1.00 93.56 73 PHE A C 1
ATOM 582 O O . PHE A 1 73 ? -13.636 5.881 0.277 1.00 93.56 73 PHE A O 1
ATOM 589 N N . GLY A 1 74 ? -13.836 5.896 2.517 1.00 88.81 74 GLY A N 1
ATOM 590 C CA . GLY A 1 74 ? -13.749 7.352 2.654 1.00 88.81 74 GLY A CA 1
ATOM 591 C C . GLY A 1 74 ? -12.401 7.918 2.188 1.00 88.81 74 GLY A C 1
ATOM 592 O O . GLY A 1 74 ? -12.329 8.648 1.201 1.00 88.81 74 GLY A O 1
ATOM 593 N N . ASP A 1 75 ? -11.308 7.549 2.870 1.00 92.00 75 ASP A N 1
ATOM 594 C CA . ASP A 1 75 ? -9.942 7.930 2.482 1.00 92.00 75 ASP A CA 1
ATOM 595 C C . ASP A 1 75 ? -9.126 6.699 2.058 1.00 92.00 75 ASP A C 1
ATOM 597 O O . ASP A 1 75 ? -8.982 5.711 2.794 1.00 92.00 75 ASP A O 1
ATOM 601 N N . VAL A 1 76 ? -8.549 6.772 0.857 1.00 94.19 76 VAL A N 1
ATOM 602 C CA . VAL A 1 76 ? -7.701 5.718 0.282 1.00 94.19 76 VAL A CA 1
ATOM 603 C C . VAL A 1 76 ? -6.478 5.417 1.153 1.00 94.19 76 VAL A C 1
ATOM 605 O O . VAL A 1 76 ? -6.070 4.261 1.274 1.00 94.19 76 VAL A O 1
ATOM 608 N N . SER A 1 77 ? -5.908 6.433 1.792 1.00 91.94 77 SER A N 1
ATOM 609 C CA . SER A 1 77 ? -4.730 6.330 2.654 1.00 91.94 77 SER A CA 1
ATOM 610 C C . SER A 1 77 ? -5.058 5.656 3.983 1.00 91.94 77 SER A C 1
ATOM 612 O O . SER A 1 77 ? -4.170 5.052 4.583 1.00 91.94 77 SER A O 1
ATOM 614 N N . TYR A 1 78 ? -6.316 5.726 4.432 1.00 95.06 78 TYR A N 1
ATOM 615 C CA . TYR A 1 78 ? -6.776 5.045 5.644 1.00 95.06 78 TYR A CA 1
ATOM 616 C C . TYR A 1 78 ? -7.129 3.593 5.355 1.00 95.06 78 TYR A C 1
ATOM 618 O O . TYR A 1 78 ? -6.672 2.702 6.059 1.00 95.06 78 TYR A O 1
ATOM 626 N N . SER A 1 79 ? -7.900 3.349 4.293 1.00 96.06 79 SER A N 1
ATOM 627 C CA . SER A 1 79 ? -8.399 2.012 3.945 1.00 96.06 79 SER A CA 1
ATOM 628 C C . SER A 1 79 ? -7.320 1.086 3.383 1.00 96.06 79 SER A C 1
ATOM 630 O O . SER A 1 79 ? -7.398 -0.144 3.531 1.00 96.06 79 SER A O 1
ATOM 632 N N . THR A 1 80 ? -6.345 1.680 2.689 1.00 97.44 80 THR A N 1
ATOM 633 C CA . THR A 1 80 ? -5.277 0.991 1.960 1.00 97.44 80 THR A CA 1
ATOM 634 C C . THR A 1 80 ? -3.945 1.744 2.100 1.00 97.44 80 THR A C 1
ATOM 636 O O . THR A 1 80 ? -3.532 2.463 1.185 1.00 97.44 80 THR A O 1
ATOM 639 N N . PRO A 1 81 ? -3.262 1.622 3.253 1.00 96.50 81 PRO A N 1
ATOM 640 C CA . PRO A 1 81 ? -2.077 2.411 3.556 1.00 96.50 81 PRO A CA 1
ATOM 641 C C . PRO A 1 81 ? -0.981 2.258 2.507 1.00 96.50 81 PRO A C 1
ATOM 643 O O . PRO A 1 81 ? -0.854 1.219 1.851 1.00 96.50 81 PRO A O 1
ATOM 646 N N . TRP A 1 82 ? -0.149 3.290 2.384 1.00 95.69 82 TRP A N 1
ATOM 647 C CA . TRP A 1 82 ? 1.006 3.296 1.495 1.00 95.69 82 TRP A CA 1
ATOM 648 C C . TRP A 1 82 ? 2.302 3.313 2.314 1.00 95.69 82 TRP A C 1
ATOM 650 O O . TRP A 1 82 ? 2.763 4.398 2.654 1.00 95.69 82 TRP A O 1
ATOM 660 N N . PRO A 1 83 ? 2.909 2.147 2.619 1.00 94.94 83 PRO A N 1
ATOM 661 C CA . PRO A 1 83 ? 4.099 2.038 3.472 1.00 94.94 83 PRO A CA 1
ATOM 662 C C . PRO A 1 83 ? 5.318 2.836 3.004 1.00 94.94 83 PRO A C 1
ATOM 664 O O . PRO A 1 83 ? 6.234 3.063 3.782 1.00 94.94 83 PRO A O 1
ATOM 667 N N . GLU A 1 84 ? 5.346 3.228 1.731 1.00 92.69 84 GLU A N 1
ATOM 668 C CA . GLU A 1 84 ? 6.489 3.921 1.146 1.00 92.69 84 GLU A CA 1
ATOM 669 C C . GLU A 1 84 ? 6.390 5.442 1.300 1.00 92.69 84 GLU A C 1
ATOM 671 O O . GLU A 1 84 ? 7.399 6.122 1.155 1.00 92.69 84 GLU A O 1
ATOM 676 N N . MET A 1 85 ? 5.203 6.006 1.566 1.00 90.81 85 MET A N 1
ATOM 677 C CA . MET A 1 85 ? 5.018 7.459 1.554 1.00 90.81 85 MET A CA 1
ATOM 678 C C . MET A 1 85 ? 5.316 8.111 2.903 1.00 90.81 85 MET A C 1
ATOM 680 O O . MET A 1 85 ? 4.517 8.047 3.839 1.00 90.81 85 MET A O 1
ATOM 684 N N . LEU A 1 86 ? 6.428 8.837 2.948 1.00 87.50 86 LEU A N 1
ATOM 685 C CA . LEU A 1 86 ? 6.845 9.614 4.106 1.00 87.50 86 LEU A CA 1
ATOM 686 C C . LEU A 1 86 ? 5.919 10.822 4.300 1.00 87.50 86 LEU 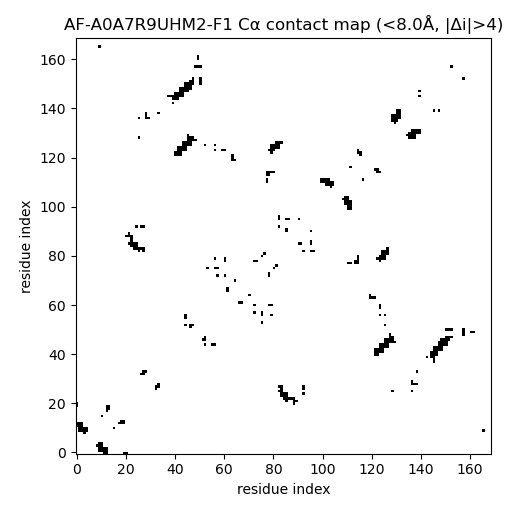A C 1
ATOM 688 O O . LEU A 1 86 ? 5.672 11.594 3.375 1.00 87.50 86 LEU A O 1
ATOM 692 N N . GLN A 1 87 ? 5.417 10.984 5.521 1.00 85.81 87 GLN A N 1
ATOM 693 C CA . GLN A 1 87 ? 4.519 12.068 5.934 1.00 85.81 87 GLN A CA 1
ATOM 694 C C . GLN A 1 87 ? 5.283 13.306 6.419 1.00 85.81 87 GLN A C 1
ATOM 696 O O . GLN A 1 87 ? 4.729 14.401 6.476 1.00 85.81 87 GLN A O 1
ATOM 701 N N . ALA A 1 88 ? 6.561 13.142 6.768 1.00 85.44 88 ALA A N 1
ATOM 702 C CA . ALA A 1 88 ? 7.437 14.222 7.200 1.00 85.44 88 ALA A CA 1
ATOM 703 C C . ALA A 1 88 ? 8.869 14.019 6.669 1.00 85.44 88 ALA A C 1
ATOM 705 O O . ALA A 1 88 ? 9.310 12.875 6.513 1.00 85.44 88 ALA A O 1
ATOM 706 N N . PRO A 1 89 ? 9.628 15.103 6.410 1.00 81.00 89 PRO A N 1
ATOM 707 C CA . PRO A 1 89 ? 11.032 15.000 6.023 1.00 81.00 89 PRO A CA 1
ATOM 708 C C . PRO A 1 89 ? 11.850 14.206 7.048 1.00 81.00 89 PRO A C 1
ATOM 710 O O . PRO A 1 89 ? 11.787 14.479 8.243 1.00 81.00 89 PRO A O 1
ATOM 713 N N . GLY A 1 90 ? 12.632 13.232 6.575 1.00 82.81 90 GLY A N 1
ATOM 714 C CA . GLY A 1 90 ? 13.499 12.412 7.431 1.00 82.81 90 GLY A CA 1
ATOM 715 C C . GLY A 1 90 ? 12.771 11.371 8.288 1.00 82.81 90 GLY A C 1
ATOM 716 O O . GLY A 1 90 ? 13.412 10.723 9.112 1.00 82.81 90 GLY A O 1
ATOM 717 N N . GLN A 1 91 ? 11.458 11.190 8.108 1.00 89.06 91 GLN A N 1
ATOM 718 C CA . GLN A 1 91 ? 10.715 10.126 8.777 1.00 89.06 91 GLN A CA 1
ATOM 719 C C . GLN A 1 91 ? 11.286 8.753 8.391 1.00 89.06 91 GLN A C 1
ATOM 721 O O . GLN A 1 91 ? 11.472 8.464 7.211 1.00 89.06 91 GLN A O 1
ATOM 726 N N . THR A 1 92 ? 11.543 7.906 9.389 1.00 93.00 92 THR A N 1
ATOM 727 C CA . THR A 1 92 ? 11.975 6.522 9.165 1.00 93.00 92 THR A CA 1
ATOM 728 C C . THR A 1 92 ? 10.775 5.594 9.005 1.00 93.00 92 THR A C 1
ATOM 730 O O . THR A 1 92 ? 9.654 5.912 9.428 1.00 93.00 92 THR A O 1
ATOM 733 N N . TRP A 1 93 ? 11.010 4.414 8.432 1.00 93.75 93 TRP A N 1
ATOM 734 C CA . TRP A 1 93 ? 9.980 3.386 8.347 1.00 93.75 93 TRP A CA 1
ATOM 735 C C . TRP A 1 93 ? 9.476 2.955 9.731 1.00 93.75 93 TRP A C 1
ATOM 737 O O . TRP A 1 93 ? 8.269 2.820 9.912 1.00 93.75 93 TRP A O 1
ATOM 747 N N . GLU A 1 94 ? 10.342 2.815 10.737 1.00 95.06 94 GLU A N 1
ATOM 748 C CA . GLU A 1 94 ? 9.922 2.441 12.093 1.00 95.06 94 GLU A CA 1
ATOM 749 C C . GLU A 1 94 ? 8.945 3.465 12.684 1.00 95.06 94 GLU A C 1
ATOM 751 O O . GLU A 1 94 ? 7.920 3.087 13.257 1.00 95.06 94 GLU A O 1
ATOM 756 N N . ALA A 1 95 ? 9.219 4.760 12.495 1.00 94.88 95 ALA A N 1
ATOM 757 C CA . ALA A 1 95 ? 8.335 5.832 12.943 1.00 94.88 95 ALA A CA 1
ATOM 758 C C . ALA A 1 95 ? 6.987 5.805 12.203 1.00 94.88 95 ALA A C 1
ATOM 760 O O . ALA A 1 95 ? 5.930 5.942 12.823 1.00 94.88 95 ALA A O 1
ATOM 761 N N . MET A 1 96 ? 7.002 5.584 10.886 1.00 94.06 96 MET A N 1
ATOM 762 C CA . MET A 1 96 ? 5.781 5.453 10.088 1.00 94.06 96 MET A CA 1
ATOM 763 C C . MET A 1 96 ? 4.957 4.227 10.500 1.00 94.06 96 MET A C 1
ATOM 765 O O . MET A 1 96 ? 3.749 4.331 10.719 1.00 94.06 96 MET A O 1
ATOM 769 N N . LYS A 1 97 ? 5.604 3.071 10.660 1.00 95.06 97 LYS A N 1
ATOM 770 C CA . LYS A 1 97 ? 4.989 1.825 11.125 1.00 95.06 97 LYS A CA 1
ATOM 771 C C . LYS A 1 97 ? 4.361 1.999 12.504 1.00 95.06 97 LYS A C 1
ATOM 773 O O . LYS A 1 97 ? 3.263 1.489 12.727 1.00 95.06 97 LYS A O 1
ATOM 778 N N . ALA A 1 98 ? 5.012 2.719 13.418 1.00 95.94 98 ALA A N 1
ATOM 779 C CA . ALA A 1 98 ? 4.439 3.036 14.722 1.00 95.94 98 ALA A CA 1
ATOM 780 C C . ALA A 1 98 ? 3.139 3.841 14.572 1.00 95.94 98 ALA A C 1
ATOM 782 O O . ALA A 1 98 ? 2.107 3.406 15.082 1.00 95.94 98 ALA A O 1
ATOM 783 N N . LEU A 1 99 ? 3.158 4.931 13.795 1.00 95.00 99 LEU A N 1
ATOM 784 C CA . LEU A 1 99 ? 1.981 5.774 13.544 1.00 95.00 99 LEU A CA 1
ATOM 785 C C . LEU A 1 99 ? 0.824 4.994 12.906 1.00 95.00 99 LEU A C 1
ATOM 787 O O . LEU A 1 99 ? -0.298 5.055 13.398 1.00 95.00 99 LEU A O 1
ATOM 791 N N . LEU A 1 100 ? 1.089 4.159 11.896 1.00 94.62 100 LEU A N 1
ATOM 792 C CA . LEU A 1 100 ? 0.053 3.316 11.278 1.00 94.62 100 LEU A CA 1
ATOM 793 C C . LEU A 1 100 ? -0.694 2.431 12.293 1.00 94.62 100 LEU A C 1
ATOM 795 O O . LEU A 1 100 ? -1.853 2.084 12.065 1.00 94.62 100 LEU A O 1
ATOM 799 N N . ASN A 1 101 ? -0.048 2.055 13.402 1.00 95.62 101 ASN A N 1
ATOM 800 C CA . ASN A 1 101 ? -0.633 1.206 14.440 1.00 95.62 101 ASN A CA 1
ATOM 801 C C . ASN A 1 101 ? -1.182 1.977 15.658 1.00 95.62 101 ASN A C 1
ATOM 803 O O . ASN A 1 101 ? -2.036 1.431 16.371 1.00 95.62 101 ASN A O 1
ATOM 807 N N . SER A 1 102 ? -0.705 3.200 15.916 1.00 96.69 102 SER A N 1
ATOM 808 C CA . SER A 1 102 ? -1.024 3.977 17.123 1.00 96.69 102 SER A CA 1
ATOM 809 C C . SER A 1 102 ? -1.862 5.232 16.881 1.00 96.69 102 SER A C 1
ATOM 811 O O . SER A 1 102 ? -2.454 5.729 17.837 1.00 96.69 102 SER A O 1
ATOM 813 N N . THR A 1 103 ? -1.942 5.744 15.649 1.00 96.62 103 THR A N 1
ATOM 814 C CA . THR A 1 103 ? -2.687 6.971 15.347 1.00 96.62 103 THR A CA 1
ATOM 815 C C . THR A 1 103 ? -4.170 6.817 15.687 1.00 96.62 103 THR A C 1
ATOM 817 O O . THR A 1 103 ? -4.845 5.895 15.220 1.00 96.62 103 THR A O 1
ATOM 820 N N . VAL A 1 104 ? -4.666 7.772 16.474 1.00 97.56 104 VAL A N 1
ATOM 821 C CA . VAL A 1 104 ? -6.084 8.000 16.762 1.00 97.56 104 VAL A CA 1
ATOM 822 C C . VAL A 1 104 ? -6.521 9.226 15.963 1.00 97.56 104 VAL A C 1
ATOM 824 O O . VAL A 1 104 ? -5.832 10.248 15.971 1.00 97.56 104 VAL A O 1
ATOM 827 N N . LEU A 1 105 ? -7.617 9.097 15.224 1.00 94.50 105 LEU A N 1
ATOM 828 C CA . LEU A 1 105 ? -8.184 10.148 14.386 1.00 94.50 105 LEU A CA 1
ATOM 829 C C . LEU A 1 105 ? -8.962 11.172 15.238 1.00 94.50 105 LEU A C 1
ATOM 831 O O . LEU A 1 105 ? -9.266 10.896 16.401 1.00 94.50 105 LEU A O 1
ATOM 835 N N . PRO A 1 106 ? -9.302 12.359 14.693 1.00 95.50 106 PRO A N 1
ATOM 836 C CA . PRO A 1 106 ? -10.027 13.391 15.441 1.00 95.50 106 PRO A CA 1
ATOM 837 C C . PRO A 1 106 ? -11.380 12.943 16.015 1.00 95.50 106 PRO A C 1
ATOM 839 O O . PRO A 1 106 ? -11.840 13.509 17.001 1.00 95.50 106 PRO A O 1
ATOM 842 N N . ASP A 1 107 ? -12.004 11.929 15.415 1.00 93.62 107 ASP A N 1
ATOM 843 C CA . ASP A 1 107 ? -13.265 11.326 15.864 1.00 93.62 107 ASP A CA 1
ATOM 844 C C . ASP A 1 107 ? -13.087 10.261 16.969 1.00 93.62 107 ASP A C 1
ATOM 846 O O . ASP A 1 107 ? -14.061 9.661 17.419 1.00 93.62 107 ASP A O 1
ATOM 850 N N . GLY A 1 108 ? -11.850 10.017 17.417 1.00 96.38 108 GLY A N 1
ATOM 851 C CA . GLY A 1 108 ? -11.509 9.028 18.440 1.00 96.38 108 GLY A CA 1
ATOM 852 C C . GLY A 1 108 ? -11.317 7.600 17.918 1.00 96.38 108 GLY A C 1
ATOM 853 O O . GLY A 1 108 ? -10.922 6.724 18.692 1.00 96.38 108 GLY A O 1
ATOM 854 N N . THR A 1 109 ? -11.545 7.339 16.629 1.00 94.50 109 THR A N 1
ATOM 855 C CA . THR A 1 109 ? -11.319 6.015 16.027 1.00 94.50 109 THR A CA 1
ATOM 856 C C . THR A 1 109 ? -9.831 5.770 15.773 1.00 94.50 109 THR A C 1
ATOM 858 O O . THR A 1 109 ? -9.043 6.701 15.590 1.00 94.50 109 THR A O 1
ATOM 861 N N . ARG A 1 110 ? -9.390 4.505 15.769 1.00 96.88 110 ARG A N 1
ATOM 862 C CA . ARG A 1 110 ? -7.991 4.183 15.454 1.00 96.88 110 ARG A CA 1
ATOM 863 C C . ARG A 1 110 ? -7.832 4.071 13.948 1.00 96.88 110 ARG A C 1
ATOM 865 O O . ARG A 1 110 ? -8.551 3.309 13.310 1.00 96.88 110 ARG A O 1
ATOM 872 N N . LEU A 1 111 ? -6.795 4.700 13.394 1.00 96.00 111 LEU A N 1
ATOM 873 C CA . LEU A 1 111 ? -6.447 4.556 11.975 1.00 96.00 111 LEU A CA 1
ATOM 874 C C . LEU A 1 111 ? -6.305 3.078 11.571 1.00 96.00 111 LEU A C 1
ATOM 876 O O . LEU A 1 111 ? -6.694 2.678 10.477 1.00 96.00 111 LEU A O 1
ATOM 880 N N . LYS A 1 112 ? -5.775 2.257 12.483 1.00 96.44 112 LYS A N 1
ATOM 881 C CA . LYS A 1 112 ? -5.605 0.816 12.295 1.00 96.44 112 LYS A CA 1
ATOM 882 C C . LYS A 1 112 ? -6.900 0.085 11.941 1.00 96.44 112 LYS A C 1
ATOM 884 O O . LYS A 1 112 ? -6.855 -0.846 11.137 1.00 96.44 112 LYS A O 1
ATOM 889 N N . ASP A 1 113 ? -8.030 0.524 12.479 1.00 95.44 113 ASP A N 1
ATOM 890 C CA . ASP A 1 113 ? -9.313 -0.152 12.300 1.00 95.44 113 ASP A CA 1
ATOM 891 C C . ASP A 1 113 ? -9.855 0.020 10.867 1.00 95.44 113 ASP A C 1
ATOM 893 O O . ASP A 1 113 ? -10.663 -0.787 10.421 1.00 95.44 113 ASP A O 1
ATOM 897 N N . TYR A 1 114 ? -9.339 0.986 10.094 1.00 95.88 114 TYR A N 1
ATOM 898 C CA . TYR A 1 114 ? -9.699 1.193 8.684 1.00 95.88 114 TYR A CA 1
ATOM 899 C C . TYR A 1 114 ? -8.971 0.241 7.716 1.00 95.88 114 TYR A C 1
ATOM 901 O O . TYR A 1 114 ? -9.464 -0.027 6.615 1.00 95.88 114 TYR A O 1
ATOM 909 N N . TRP A 1 115 ? -7.808 -0.305 8.098 1.00 96.00 115 TRP A N 1
ATOM 910 C CA . TRP A 1 115 ? -6.995 -1.167 7.221 1.00 96.00 115 TRP A CA 1
ATOM 911 C C . TRP A 1 115 ? -6.696 -2.570 7.764 1.00 96.00 115 TRP A C 1
ATOM 913 O O . TRP A 1 115 ? -6.389 -3.462 6.970 1.00 96.00 115 TRP A O 1
ATOM 923 N N . ASP A 1 116 ? -6.809 -2.791 9.075 1.00 97.12 116 ASP A N 1
ATOM 924 C CA . ASP A 1 116 ? -6.606 -4.074 9.776 1.00 97.12 116 ASP A CA 1
ATOM 925 C C . ASP A 1 116 ? -7.821 -4.394 10.666 1.00 97.12 116 ASP A C 1
ATOM 927 O O . ASP A 1 116 ? -7.681 -4.691 11.852 1.00 97.12 116 ASP A O 1
ATOM 931 N N . HIS A 1 117 ? -9.029 -4.280 10.104 1.00 96.31 117 HIS A N 1
ATOM 932 C CA . HIS A 1 117 ? -10.269 -4.593 10.813 1.00 96.31 117 HIS A CA 1
ATOM 933 C C . HIS A 1 117 ? -10.443 -6.116 11.000 1.00 96.31 117 HIS A C 1
ATOM 935 O O . HIS A 1 117 ? -10.239 -6.860 10.039 1.00 96.31 117 HIS A O 1
ATOM 941 N N . PRO A 1 118 ? -10.930 -6.614 12.157 1.00 95.69 118 PRO A N 1
ATOM 942 C CA . PRO A 1 118 ? -11.130 -8.053 12.393 1.00 95.69 118 PRO A CA 1
ATOM 943 C C . PRO A 1 118 ? -12.074 -8.756 11.405 1.00 95.69 118 PRO A C 1
ATOM 945 O O . PRO A 1 118 ? -11.963 -9.961 11.195 1.00 95.69 118 PRO A O 1
ATOM 948 N N . LYS A 1 119 ? -13.015 -8.017 10.803 1.00 96.50 119 LYS A N 1
ATOM 949 C CA . LYS A 1 119 ? -13.939 -8.550 9.782 1.00 96.50 119 LYS A CA 1
ATOM 950 C C . LYS A 1 119 ? -13.334 -8.592 8.373 1.00 96.50 119 LYS A C 1
ATOM 952 O O . LYS A 1 119 ? -13.956 -9.148 7.470 1.00 96.50 119 LYS A O 1
ATOM 957 N N . PHE A 1 120 ? -12.153 -8.011 8.151 1.00 97.31 120 PHE A N 1
ATOM 958 C CA . PHE A 1 120 ? -11.506 -8.074 6.846 1.00 97.31 120 PHE A CA 1
ATOM 959 C C . PHE A 1 120 ? -10.812 -9.426 6.643 1.00 97.31 120 PHE A C 1
ATOM 961 O O . PHE A 1 120 ? -9.993 -9.821 7.470 1.00 97.31 120 PHE A O 1
ATOM 968 N N . PRO A 1 121 ? -11.070 -10.126 5.522 1.00 96.94 121 PRO A N 1
ATOM 969 C CA . PRO A 1 121 ? -10.415 -11.403 5.235 1.00 96.94 121 PRO A CA 1
ATOM 970 C C . PRO A 1 121 ? -8.927 -11.258 4.876 1.00 96.94 1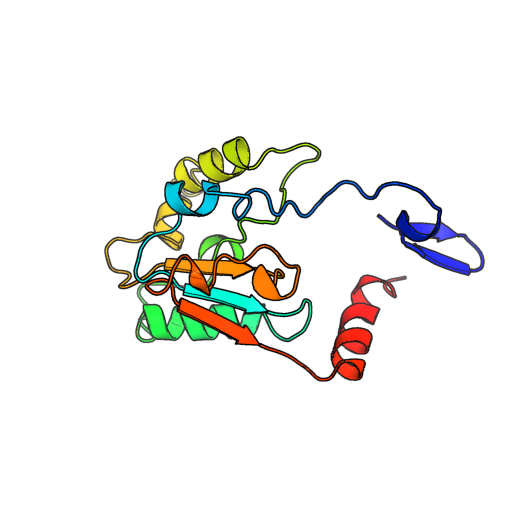21 PRO A C 1
ATOM 972 O O . PRO A 1 121 ? -8.193 -12.241 4.908 1.00 96.94 121 PRO A O 1
ATOM 975 N N . PHE A 1 122 ? -8.483 -10.056 4.499 1.00 97.88 122 PHE A N 1
ATOM 976 C CA . PHE A 1 122 ? -7.095 -9.723 4.177 1.00 97.88 122 PHE A CA 1
ATOM 977 C C . PHE A 1 122 ? -6.872 -8.208 4.261 1.00 97.88 122 PHE A C 1
ATOM 979 O O . PHE A 1 122 ? -7.825 -7.431 4.185 1.00 97.88 122 PHE A O 1
ATOM 986 N N . ARG A 1 123 ? -5.613 -7.769 4.365 1.00 98.19 123 ARG A N 1
ATOM 987 C CA . ARG A 1 123 ? -5.237 -6.343 4.353 1.00 98.19 123 ARG A CA 1
ATOM 988 C C . ARG A 1 123 ? -4.754 -5.930 2.969 1.00 98.19 123 ARG A C 1
ATOM 990 O O . ARG A 1 123 ? -4.337 -6.772 2.177 1.00 98.19 123 ARG A O 1
ATOM 997 N N . ILE A 1 124 ? -4.825 -4.636 2.676 1.00 98.50 124 ILE A N 1
ATOM 998 C CA . ILE A 1 124 ? -4.463 -4.085 1.367 1.00 98.50 124 ILE A CA 1
ATOM 999 C C . ILE A 1 124 ? -3.450 -2.965 1.571 1.00 98.50 124 ILE A C 1
ATOM 1001 O O . ILE A 1 124 ? -3.697 -2.051 2.355 1.00 98.50 124 ILE A O 1
ATOM 1005 N N . PHE A 1 125 ? -2.350 -3.012 0.825 1.00 98.12 125 PHE A N 1
ATOM 1006 C CA . PHE A 1 125 ? -1.311 -1.988 0.839 1.00 98.12 125 PHE A CA 1
ATOM 1007 C C . PHE A 1 125 ? -1.015 -1.496 -0.572 1.00 98.12 125 PHE A C 1
ATOM 1009 O O . PHE A 1 125 ? -0.999 -2.275 -1.526 1.00 98.12 125 PHE A O 1
ATOM 1016 N N . LYS A 1 126 ? -0.750 -0.201 -0.707 1.00 97.69 126 LYS A N 1
ATOM 1017 C CA . LYS A 1 126 ? -0.290 0.409 -1.956 1.00 97.69 126 LYS A CA 1
ATOM 1018 C C . LYS A 1 126 ? 1.231 0.290 -2.081 1.00 97.69 126 LYS A C 1
ATOM 1020 O O . LYS A 1 126 ? 1.946 0.479 -1.101 1.00 97.69 126 LYS A O 1
ATOM 1025 N N . SER A 1 127 ? 1.725 0.074 -3.299 1.00 96.00 127 SER A N 1
ATOM 1026 C CA . SER A 1 127 ? 3.144 0.223 -3.636 1.00 96.00 127 SER A CA 1
ATOM 1027 C C . SER A 1 127 ? 3.330 0.745 -5.067 1.00 96.00 127 SER A C 1
ATOM 1029 O O . SER A 1 127 ? 2.517 0.466 -5.956 1.00 96.00 127 SER A O 1
ATOM 1031 N N . HIS A 1 128 ? 4.395 1.517 -5.288 1.00 93.75 128 HIS A N 1
ATOM 1032 C CA . HIS A 1 128 ? 4.904 1.859 -6.626 1.00 93.75 128 HIS A CA 1
ATOM 1033 C C . HIS A 1 128 ? 6.187 1.090 -6.985 1.00 93.75 128 HIS A C 1
ATOM 1035 O O . HIS A 1 128 ? 6.740 1.291 -8.067 1.00 93.75 128 HIS A O 1
ATOM 1041 N N . ALA A 1 129 ? 6.658 0.213 -6.099 1.00 93.38 129 ALA A N 1
ATOM 1042 C CA . ALA A 1 129 ? 7.789 -0.657 -6.356 1.00 93.38 129 ALA A CA 1
ATOM 1043 C C . ALA A 1 129 ? 7.420 -1.818 -7.292 1.00 93.38 129 ALA A C 1
ATOM 1045 O O . ALA A 1 129 ? 6.259 -2.103 -7.588 1.00 93.38 129 ALA A O 1
ATOM 1046 N N . TYR A 1 130 ? 8.458 -2.500 -7.758 1.00 94.00 130 TYR A N 1
ATOM 1047 C CA . TYR A 1 130 ? 8.390 -3.663 -8.632 1.00 94.00 130 TYR A CA 1
ATOM 1048 C C . TYR A 1 130 ? 9.245 -4.801 -8.037 1.00 94.00 130 TYR A C 1
ATOM 1050 O O . TYR A 1 130 ? 9.918 -4.586 -7.019 1.00 94.00 130 TYR A O 1
ATOM 1058 N N . PRO A 1 131 ? 9.180 -6.029 -8.585 1.00 95.75 131 PRO A N 1
ATOM 1059 C CA . PRO A 1 131 ? 9.854 -7.192 -8.006 1.00 95.75 131 PRO A CA 1
ATOM 1060 C C . PRO A 1 131 ? 11.373 -7.020 -7.846 1.00 95.75 131 PRO A C 1
ATOM 1062 O O . PRO A 1 131 ? 12.039 -6.452 -8.715 1.00 95.75 131 PRO A O 1
ATOM 1065 N N . ARG A 1 132 ? 11.928 -7.534 -6.738 1.00 93.62 132 ARG A N 1
ATOM 1066 C CA . ARG A 1 132 ? 13.368 -7.449 -6.421 1.00 93.62 132 ARG A CA 1
ATOM 1067 C C . ARG A 1 132 ? 14.259 -8.118 -7.471 1.00 93.62 132 ARG A C 1
ATOM 1069 O O . ARG A 1 132 ? 15.313 -7.590 -7.803 1.00 93.62 132 ARG A O 1
ATOM 1076 N N . ASP A 1 133 ? 13.822 -9.240 -8.033 1.00 91.69 133 ASP A N 1
ATOM 1077 C CA . ASP A 1 133 ? 14.523 -9.965 -9.102 1.00 91.69 133 ASP A CA 1
ATOM 1078 C C . ASP A 1 133 ? 14.581 -9.192 -10.431 1.00 91.69 133 ASP A C 1
ATOM 1080 O O . ASP A 1 133 ? 15.396 -9.521 -11.288 1.00 91.69 133 ASP A O 1
ATOM 1084 N N . ALA A 1 134 ? 13.771 -8.142 -10.583 1.00 91.31 134 ALA A N 1
ATOM 1085 C CA . ALA A 1 134 ? 13.833 -7.204 -11.700 1.00 91.31 134 ALA A CA 1
ATOM 1086 C C . ALA A 1 134 ? 14.575 -5.894 -11.357 1.00 91.31 134 ALA A C 1
ATOM 1088 O O . ALA A 1 134 ? 14.622 -4.999 -12.196 1.00 91.31 134 ALA A O 1
ATOM 1089 N N . GLY A 1 135 ? 15.147 -5.767 -10.149 1.00 90.38 135 GLY A N 1
ATOM 1090 C CA . GLY A 1 135 ? 15.858 -4.570 -9.668 1.00 90.38 135 GLY A CA 1
ATOM 1091 C C . GLY A 1 135 ? 15.068 -3.682 -8.697 1.00 90.38 135 GLY A C 1
ATOM 1092 O O . GLY A 1 135 ? 15.570 -2.641 -8.279 1.00 90.38 135 GLY A O 1
ATOM 1093 N N . GLY A 1 136 ? 13.841 -4.071 -8.335 1.00 92.19 136 GLY A N 1
ATOM 1094 C CA . GLY A 1 136 ? 12.992 -3.327 -7.406 1.00 92.19 136 GLY A CA 1
ATOM 1095 C C . GLY A 1 136 ? 13.183 -3.755 -5.949 1.00 92.19 136 GLY A C 1
ATOM 1096 O O . GLY A 1 136 ? 14.233 -4.263 -5.556 1.00 92.19 136 GLY A O 1
ATOM 1097 N N . THR A 1 137 ? 12.149 -3.573 -5.126 1.00 94.81 137 THR A N 1
ATOM 1098 C CA . THR A 1 137 ? 12.192 -3.915 -3.692 1.00 94.81 137 THR A CA 1
ATOM 1099 C C . THR A 1 137 ? 11.150 -4.941 -3.261 1.00 94.81 137 THR A C 1
ATOM 1101 O O . THR A 1 137 ? 11.293 -5.512 -2.182 1.00 94.81 137 THR A O 1
ATOM 1104 N N . LEU A 1 138 ? 10.129 -5.231 -4.077 1.00 96.38 138 LEU A N 1
ATOM 1105 C CA . LEU A 1 138 ? 9.042 -6.114 -3.652 1.00 96.38 138 LEU A CA 1
ATOM 1106 C C . LEU A 1 138 ? 9.507 -7.580 -3.533 1.00 96.38 138 LEU A C 1
ATOM 1108 O O . LEU A 1 138 ? 10.023 -8.134 -4.511 1.00 96.38 138 LEU A O 1
ATOM 1112 N N . PRO A 1 139 ? 9.256 -8.252 -2.391 1.00 96.50 139 PRO A N 1
ATOM 1113 C CA . PRO A 1 139 ? 9.735 -9.608 -2.103 1.00 96.50 139 PRO A CA 1
ATOM 1114 C C . PRO A 1 139 ? 8.809 -10.695 -2.686 1.00 96.50 139 PRO A C 1
ATOM 1116 O O . PRO A 1 139 ? 8.434 -11.645 -2.001 1.00 96.50 139 PRO A O 1
ATOM 1119 N N . VAL A 1 140 ? 8.408 -10.564 -3.957 1.00 96.44 140 VAL A N 1
ATOM 1120 C CA . VAL A 1 140 ? 7.343 -11.385 -4.577 1.00 96.44 140 VAL A CA 1
ATOM 1121 C C . VAL A 1 140 ? 7.619 -12.890 -4.480 1.00 96.44 140 VAL A C 1
ATOM 1123 O O . VAL A 1 140 ? 6.739 -13.656 -4.093 1.00 96.44 140 VAL A O 1
ATOM 1126 N N . ARG A 1 141 ? 8.848 -13.326 -4.788 1.00 94.19 141 ARG A N 1
ATOM 1127 C CA . ARG A 1 141 ? 9.236 -14.748 -4.713 1.00 94.19 141 ARG A CA 1
ATOM 1128 C C . ARG A 1 141 ? 9.504 -15.227 -3.285 1.00 94.19 141 ARG A C 1
ATOM 1130 O O . ARG A 1 141 ? 9.300 -16.397 -2.986 1.00 94.19 141 ARG A O 1
ATOM 1137 N N . GLU A 1 142 ? 9.938 -14.330 -2.404 1.00 94.94 142 GLU A N 1
ATOM 1138 C CA . GLU A 1 142 ? 10.262 -14.630 -1.001 1.00 94.94 142 GLU A CA 1
ATOM 1139 C C . GLU A 1 142 ? 8.991 -14.768 -0.136 1.00 94.94 142 GLU A C 1
ATOM 1141 O O . GLU A 1 142 ? 9.012 -15.393 0.928 1.00 94.94 142 GLU A O 1
ATOM 1146 N N . ARG A 1 143 ? 7.867 -14.200 -0.600 1.00 96.19 143 ARG A N 1
ATOM 1147 C CA . ARG A 1 143 ? 6.570 -14.150 0.092 1.00 96.19 143 ARG A CA 1
ATOM 1148 C C . ARG A 1 143 ? 5.433 -14.725 -0.771 1.00 96.19 143 ARG A C 1
ATOM 1150 O O . ARG A 1 143 ? 4.469 -14.020 -1.060 1.00 96.19 143 ARG A O 1
ATOM 1157 N N . PRO A 1 144 ? 5.458 -16.026 -1.122 1.00 96.06 144 PRO A N 1
ATOM 1158 C CA . PRO A 1 144 ? 4.486 -16.630 -2.048 1.00 96.06 144 PRO A CA 1
ATOM 1159 C C . PRO A 1 144 ? 3.037 -16.656 -1.528 1.00 96.06 144 PRO A C 1
ATOM 1161 O O . PRO A 1 144 ? 2.095 -16.880 -2.293 1.00 96.06 144 PRO A O 1
ATOM 1164 N N . ARG A 1 145 ? 2.841 -16.454 -0.219 1.00 98.00 145 ARG A N 1
ATOM 1165 C CA . ARG A 1 145 ? 1.518 -16.380 0.419 1.00 98.00 145 ARG A CA 1
ATOM 1166 C C . ARG A 1 145 ? 0.980 -14.952 0.544 1.00 98.00 145 ARG A C 1
ATOM 1168 O O . ARG A 1 145 ? -0.164 -14.788 0.952 1.00 98.00 145 ARG A O 1
ATOM 1175 N N . VAL A 1 146 ? 1.755 -13.942 0.153 1.00 98.31 146 VAL A N 1
ATOM 1176 C CA . VAL A 1 146 ? 1.266 -12.581 -0.095 1.00 98.31 146 VAL A CA 1
ATOM 1177 C C . VAL A 1 146 ? 0.811 -12.503 -1.550 1.00 98.31 146 VAL A C 1
ATOM 1179 O O . VAL A 1 146 ? 1.419 -13.098 -2.441 1.00 98.31 146 VAL A O 1
ATOM 1182 N N . ARG A 1 147 ? -0.284 -11.794 -1.808 1.00 98.25 147 ARG A N 1
ATOM 1183 C CA . ARG A 1 147 ? -0.772 -11.533 -3.163 1.00 98.25 147 ARG A CA 1
ATOM 1184 C C . ARG A 1 147 ? -0.247 -10.189 -3.648 1.00 98.25 147 ARG A C 1
ATOM 1186 O O . ARG A 1 147 ? -0.233 -9.216 -2.903 1.00 98.25 147 ARG A O 1
ATOM 1193 N N . TYR A 1 148 ? 0.155 -10.137 -4.911 1.00 97.75 148 TYR A N 1
ATOM 1194 C CA . TYR A 1 148 ? 0.632 -8.922 -5.560 1.00 97.75 148 TYR A CA 1
ATOM 1195 C C . TYR A 1 148 ? -0.229 -8.667 -6.790 1.00 97.75 148 TYR A C 1
ATOM 1197 O O . TYR A 1 148 ? -0.265 -9.493 -7.701 1.00 97.75 148 TYR A O 1
ATOM 1205 N N . LEU A 1 149 ? -0.939 -7.542 -6.806 1.00 97.44 149 LEU A N 1
ATOM 1206 C CA . LEU A 1 149 ? -1.721 -7.112 -7.959 1.00 97.44 149 LEU A CA 1
ATOM 1207 C C . LEU A 1 149 ? -0.927 -6.055 -8.715 1.00 97.44 149 LEU A C 1
ATOM 1209 O O . LEU A 1 149 ? -0.834 -4.911 -8.270 1.00 97.44 149 LEU A O 1
ATOM 1213 N N . ALA A 1 150 ? -0.350 -6.460 -9.844 1.00 95.12 150 ALA A N 1
ATOM 1214 C CA . ALA A 1 150 ? 0.350 -5.559 -10.741 1.00 95.12 150 ALA A CA 1
ATOM 1215 C C . ALA A 1 150 ? -0.639 -4.857 -11.677 1.00 95.12 150 ALA A C 1
ATOM 1217 O O . ALA A 1 150 ? -1.537 -5.496 -12.226 1.00 95.12 150 ALA A O 1
ATOM 1218 N N . MET A 1 151 ? -0.445 -3.559 -11.904 1.00 93.00 151 MET A N 1
ATOM 1219 C CA . MET A 1 151 ? -1.164 -2.841 -12.955 1.00 93.00 151 MET A CA 1
ATOM 1220 C C . MET A 1 151 ? -0.233 -1.910 -13.719 1.00 93.00 151 MET A C 1
ATOM 1222 O O . MET A 1 151 ? 0.555 -1.155 -13.139 1.00 93.00 151 MET A O 1
ATOM 1226 N N . VAL A 1 152 ? -0.391 -1.949 -15.036 1.00 90.56 152 VAL A N 1
ATOM 1227 C CA . VAL A 1 152 ? 0.323 -1.119 -15.997 1.00 90.56 152 VAL A CA 1
ATOM 1228 C C . VAL A 1 152 ? -0.675 -0.324 -16.825 1.00 90.56 152 VAL A C 1
ATOM 1230 O O . VAL A 1 152 ? -1.820 -0.734 -17.012 1.00 90.56 152 VAL A O 1
ATOM 1233 N N . ARG A 1 153 ? -0.223 0.817 -17.332 1.00 93.31 153 ARG A N 1
ATOM 1234 C CA . ARG A 1 153 ? -0.940 1.647 -18.299 1.00 93.31 153 ARG A CA 1
ATOM 1235 C C . ARG A 1 153 ? -0.004 1.937 -19.464 1.00 93.31 153 ARG A C 1
ATOM 1237 O O . ARG A 1 153 ? 1.213 1.886 -19.295 1.00 93.31 153 ARG A O 1
ATOM 1244 N N . ASN A 1 154 ? -0.562 2.247 -20.633 1.00 96.06 154 ASN A N 1
ATOM 1245 C CA . ASN A 1 154 ? 0.228 2.780 -21.737 1.00 96.06 154 ASN A CA 1
ATOM 1246 C C . ASN A 1 154 ? 1.097 3.956 -21.240 1.00 96.06 154 ASN A C 1
ATOM 1248 O O . ASN A 1 154 ? 0.614 4.844 -20.536 1.00 96.06 154 ASN A O 1
ATOM 1252 N N . HIS A 1 155 ? 2.384 3.937 -21.581 1.00 89.00 155 HIS A N 1
ATOM 1253 C CA . HIS A 1 155 ? 3.364 4.893 -21.070 1.00 89.00 155 HIS A CA 1
ATOM 1254 C C . HIS A 1 155 ? 3.077 6.337 -21.513 1.00 89.00 155 HIS A C 1
ATOM 1256 O O . HIS A 1 155 ? 3.284 7.259 -20.726 1.00 89.00 155 HIS A O 1
ATOM 1262 N N . LEU A 1 156 ? 2.546 6.554 -22.722 1.00 93.12 156 LEU A N 1
ATOM 1263 C CA . LEU A 1 156 ? 2.184 7.895 -23.194 1.00 93.12 156 LEU A CA 1
ATOM 1264 C C . LEU A 1 156 ? 1.017 8.464 -22.386 1.00 93.12 156 LEU A C 1
ATOM 1266 O O . LEU A 1 156 ? 1.068 9.611 -21.945 1.00 93.12 156 LEU A O 1
ATOM 1270 N N . ASP A 1 157 ? 0.015 7.637 -22.098 1.00 93.38 157 ASP A N 1
ATOM 1271 C CA . ASP A 1 157 ? -1.107 8.037 -21.251 1.00 93.38 157 ASP A CA 1
ATOM 1272 C C . ASP A 1 157 ? -0.680 8.294 -19.803 1.00 93.38 157 ASP A C 1
ATOM 1274 O O . ASP A 1 157 ? -1.222 9.173 -19.123 1.00 93.38 157 ASP A O 1
ATOM 1278 N N . GLN A 1 158 ? 0.276 7.509 -19.304 1.00 90.12 158 GLN A N 1
ATOM 1279 C CA . GLN A 1 158 ? 0.852 7.693 -17.978 1.00 90.12 158 GLN A CA 1
ATOM 1280 C C . GLN A 1 158 ? 1.561 9.050 -17.884 1.00 90.12 158 GLN A C 1
ATOM 1282 O O . GLN A 1 158 ? 1.286 9.803 -16.950 1.00 90.12 158 GLN A O 1
ATOM 1287 N N . LEU A 1 159 ? 2.407 9.388 -18.866 1.00 86.50 159 LEU A N 1
ATOM 1288 C CA . LEU A 1 159 ? 3.088 10.685 -18.961 1.00 86.50 159 LEU A CA 1
ATOM 1289 C C . LEU A 1 159 ? 2.089 11.842 -19.069 1.00 86.50 159 LEU A C 1
ATOM 1291 O O . LEU A 1 159 ? 2.181 12.803 -18.306 1.00 86.50 159 LEU A O 1
ATOM 1295 N N . ALA A 1 160 ? 1.084 11.722 -19.938 1.00 89.12 160 ALA A N 1
ATOM 1296 C CA . ALA A 1 160 ? 0.016 12.713 -20.050 1.00 89.12 160 ALA A CA 1
ATOM 1297 C C . ALA A 1 160 ? -0.734 12.899 -18.718 1.00 89.12 160 ALA A C 1
ATOM 1299 O O . ALA A 1 160 ? -1.073 14.014 -18.341 1.00 89.12 160 ALA A O 1
ATOM 1300 N N . SER A 1 161 ? -0.928 11.826 -17.948 1.00 88.19 161 SER A N 1
ATOM 1301 C CA . SER A 1 161 ? -1.583 11.883 -16.631 1.00 88.19 161 SER A CA 1
ATOM 1302 C C . SER A 1 161 ? -0.706 12.465 -15.523 1.00 88.19 161 SER A C 1
ATOM 1304 O O . SER A 1 161 ? -1.219 12.844 -14.466 1.00 88.19 161 SER A O 1
ATOM 1306 N N . PHE A 1 162 ? 0.608 12.500 -15.731 1.00 84.69 162 PHE A N 1
ATOM 1307 C CA . PHE A 1 162 ? 1.543 13.208 -14.869 1.00 84.69 162 PHE A CA 1
ATOM 1308 C C . PHE A 1 162 ? 1.545 14.711 -15.146 1.00 84.69 162 PHE A C 1
ATOM 1310 O O . PHE A 1 162 ? 1.708 15.476 -14.199 1.00 84.69 162 PHE A O 1
ATOM 1317 N N . ALA A 1 163 ? 1.319 15.134 -16.394 1.00 84.12 163 ALA A N 1
ATOM 1318 C CA . ALA A 1 163 ? 1.426 16.535 -16.803 1.00 84.12 163 ALA A CA 1
ATOM 1319 C C . ALA A 1 163 ? 0.644 17.518 -15.903 1.00 84.12 163 ALA A C 1
ATOM 1321 O O . ALA A 1 163 ? 1.262 18.480 -15.451 1.00 84.12 163 ALA A O 1
ATOM 1322 N N . PRO A 1 164 ? -0.620 17.267 -15.494 1.00 84.62 164 PRO A N 1
ATOM 1323 C CA . PRO A 1 164 ? -1.349 18.189 -14.617 1.00 84.62 164 PRO A CA 1
ATOM 1324 C C . PRO A 1 164 ? -0.707 18.423 -13.242 1.00 84.62 164 PRO A C 1
ATOM 1326 O O . PRO A 1 164 ? -0.993 19.426 -12.605 1.00 84.62 164 PRO A O 1
ATOM 1329 N N . PHE A 1 165 ? 0.152 17.521 -12.755 1.00 74.50 165 PHE A N 1
ATOM 1330 C CA . PHE A 1 165 ? 0.858 17.696 -11.475 1.00 74.50 165 PHE A CA 1
ATOM 1331 C C . PHE A 1 165 ? 2.069 18.631 -11.594 1.00 74.50 165 PHE A C 1
ATOM 1333 O O . PHE A 1 165 ? 2.661 19.003 -10.582 1.00 74.50 165 PHE A O 1
ATOM 1340 N N . PHE A 1 166 ? 2.445 18.984 -12.823 1.00 68.69 166 PHE A N 1
ATOM 1341 C CA . PHE A 1 166 ? 3.600 19.819 -13.145 1.00 68.69 166 PHE A CA 1
ATOM 1342 C C . PHE A 1 166 ? 3.218 21.089 -13.912 1.00 68.69 166 PHE A C 1
ATOM 1344 O O . PHE A 1 166 ? 3.950 22.072 -13.847 1.00 68.69 166 PHE A O 1
ATOM 1351 N N . ASP A 1 167 ? 2.078 21.067 -14.603 1.00 67.69 167 ASP A N 1
ATOM 1352 C CA . ASP A 1 167 ? 1.584 22.141 -15.470 1.00 67.69 167 ASP A CA 1
ATOM 1353 C C . ASP A 1 167 ? 0.528 23.037 -14.793 1.00 67.69 167 ASP A C 1
ATOM 1355 O O . ASP A 1 167 ? -0.128 23.848 -15.438 1.00 67.69 167 ASP A O 1
ATOM 1359 N N . GLN A 1 168 ? 0.349 22.913 -13.473 1.00 53.00 168 GLN A N 1
ATOM 1360 C CA . GLN A 1 168 ? -0.447 23.877 -12.712 1.00 53.00 168 GLN A CA 1
ATOM 1361 C C . GLN A 1 168 ? 0.347 25.178 -12.540 1.00 53.00 168 GLN A C 1
ATOM 1363 O O . GLN A 1 168 ? 1.173 25.316 -11.632 1.00 53.00 168 GLN A O 1
ATOM 1368 N N . GLN A 1 169 ? 0.108 26.105 -13.469 1.00 46.78 169 GLN A N 1
ATOM 1369 C CA . GLN A 1 169 ? 0.334 27.541 -13.299 1.00 46.78 169 GLN A CA 1
ATOM 1370 C C . GLN A 1 169 ? -0.847 28.188 -12.581 1.00 46.78 169 GLN A C 1
ATOM 1372 O O . GLN A 1 169 ? -1.999 27.792 -12.869 1.00 46.78 169 GLN A O 1
#

Foldseek 3Di:
DWDQDPVPATDDCVVVVDDDQQQFDLVCLPDCNVVVPPDFPAEEAAEAPQLCQQVVLVVVLCVQCVVDPVQDPPDSCLQANELTGDPDRPDDSVNVVCCCQQPQDPVRHRSVCNFPPPSGPYGHYYHNWDDVVVVTRHPCVVRVRYHYHYGDDDPVVSVVSCCVVRVDD